Protein AF-A0A954CNX5-F1 (afdb_monomer_lite)

Sequence (129 aa):
MTEGGLAHARRWVRWIAVACFGAGICVGLAIPSVVRAFRAETESLDPDERYARALEARYELTPEQMRALRMVLAARLAESRELILDPGRKNSEDLLAERSRVFNRADERIYALLTDEQRARYSKDKKDR

Structure (mmCIF, N/CA/C/O backbone):
data_AF-A0A954CNX5-F1
#
_entry.id   AF-A0A954CNX5-F1
#
loop_
_atom_site.group_PDB
_atom_site.id
_atom_site.type_symbol
_atom_site.label_atom_id
_atom_site.label_alt_id
_atom_site.label_comp_id
_atom_site.label_asym_id
_atom_site.label_entity_id
_atom_site.label_seq_id
_atom_site.pdbx_PDB_ins_code
_atom_site.Cartn_x
_atom_site.Cartn_y
_atom_site.Cartn_z
_atom_site.occupancy
_atom_site.B_iso_or_equiv
_atom_site.auth_seq_id
_atom_site.auth_comp_id
_atom_site.auth_asym_id
_atom_site.auth_atom_id
_atom_site.pdbx_PDB_model_num
ATOM 1 N N . MET A 1 1 ? 54.025 27.695 -48.469 1.00 44.91 1 MET A N 1
ATOM 2 C CA . MET A 1 1 ? 53.871 26.822 -47.284 1.00 44.91 1 MET A CA 1
ATOM 3 C C . MET A 1 1 ? 53.662 27.721 -46.077 1.00 44.91 1 MET A C 1
ATOM 5 O O . MET A 1 1 ? 54.590 28.398 -45.669 1.00 44.91 1 MET A O 1
ATOM 9 N N . THR A 1 2 ? 52.424 27.857 -45.601 1.00 48.00 2 THR A N 1
ATOM 10 C CA . THR A 1 2 ? 52.067 28.806 -44.536 1.00 48.00 2 THR A CA 1
ATOM 11 C C . THR A 1 2 ? 52.159 28.127 -43.172 1.00 48.00 2 THR A C 1
ATOM 13 O O . THR A 1 2 ? 51.189 27.577 -42.653 1.00 48.00 2 THR A O 1
ATOM 16 N N . GLU A 1 3 ? 53.342 28.195 -42.562 1.00 51.56 3 GLU A N 1
ATOM 17 C CA . GLU A 1 3 ? 53.605 27.708 -41.196 1.00 51.56 3 GLU A CA 1
ATOM 18 C C . GLU A 1 3 ? 52.680 28.349 -40.132 1.00 51.56 3 GLU A C 1
ATOM 20 O O . GLU A 1 3 ? 52.482 27.795 -39.051 1.00 51.56 3 GLU A O 1
ATOM 25 N N . GLY A 1 4 ? 52.016 29.466 -40.458 1.00 54.78 4 GLY A N 1
ATOM 26 C CA . GLY A 1 4 ? 51.047 30.140 -39.586 1.00 54.78 4 GLY A CA 1
ATOM 27 C C . GLY A 1 4 ? 49.710 29.409 -39.380 1.00 54.78 4 GLY A C 1
ATOM 28 O O . GLY A 1 4 ? 49.098 29.556 -38.321 1.00 54.78 4 GLY A O 1
ATOM 29 N N . GLY A 1 5 ? 49.254 28.584 -40.333 1.00 55.81 5 GLY A N 1
ATOM 30 C CA . GLY A 1 5 ? 47.937 27.927 -40.248 1.00 55.81 5 GLY A CA 1
ATOM 31 C C . GLY A 1 5 ? 47.884 26.802 -39.207 1.00 55.81 5 GLY A C 1
ATOM 32 O O . GLY A 1 5 ? 46.936 26.687 -38.428 1.00 55.81 5 GLY A O 1
ATOM 33 N N . LEU A 1 6 ? 48.960 26.015 -39.122 1.00 55.88 6 LEU A N 1
ATOM 34 C CA . LEU A 1 6 ? 49.082 24.901 -38.177 1.00 55.88 6 LEU A CA 1
ATOM 35 C C . LEU A 1 6 ? 49.219 25.384 -36.724 1.00 55.88 6 LEU A C 1
ATOM 37 O O . LEU A 1 6 ? 48.703 24.748 -35.801 1.00 55.88 6 LEU A O 1
ATOM 41 N N . ALA A 1 7 ? 49.862 26.537 -36.513 1.00 60.00 7 ALA A N 1
ATOM 42 C CA . ALA A 1 7 ? 50.000 27.153 -35.194 1.00 60.00 7 ALA A CA 1
ATOM 43 C C . ALA A 1 7 ? 48.674 27.724 -34.659 1.00 60.00 7 ALA A C 1
ATOM 45 O O . ALA A 1 7 ? 48.479 27.793 -33.440 1.00 60.00 7 ALA A O 1
ATOM 46 N N . HIS A 1 8 ? 47.759 28.125 -35.546 1.00 60.03 8 HIS A N 1
ATOM 47 C CA . HIS A 1 8 ? 46.444 28.636 -35.164 1.00 60.03 8 HIS A CA 1
ATOM 48 C C . HIS A 1 8 ? 45.466 27.498 -34.837 1.00 60.03 8 HIS A C 1
ATOM 50 O O . HIS A 1 8 ? 44.827 27.524 -33.784 1.00 60.03 8 HIS A O 1
ATOM 56 N N . ALA A 1 9 ? 45.456 26.436 -35.649 1.00 61.69 9 ALA A N 1
ATOM 57 C CA . ALA A 1 9 ? 44.640 25.244 -35.412 1.00 61.69 9 ALA A CA 1
ATOM 58 C C . ALA A 1 9 ? 45.001 24.530 -34.094 1.00 61.69 9 ALA A C 1
ATOM 60 O O . ALA A 1 9 ? 44.124 24.187 -33.302 1.00 61.69 9 ALA A O 1
ATOM 61 N N . ARG A 1 10 ? 46.301 24.381 -33.789 1.00 62.84 10 ARG A N 1
ATOM 62 C CA . ARG A 1 10 ? 46.757 23.781 -32.518 1.00 62.84 10 ARG A CA 1
ATOM 63 C C . ARG A 1 10 ? 46.360 24.603 -31.289 1.00 62.84 10 ARG A C 1
ATOM 65 O O . ARG A 1 10 ? 46.157 24.032 -30.220 1.00 62.84 10 ARG A O 1
ATOM 72 N N . ARG A 1 11 ? 46.244 25.928 -31.425 1.00 70.06 11 ARG A N 1
ATOM 73 C CA . ARG A 1 11 ? 45.771 26.812 -30.348 1.00 70.06 11 ARG A CA 1
ATOM 74 C C . ARG A 1 11 ? 44.273 26.634 -30.106 1.00 70.06 11 ARG A C 1
ATOM 76 O O . ARG A 1 11 ? 43.869 26.513 -28.956 1.00 70.06 11 ARG A O 1
ATOM 83 N N . TRP A 1 12 ? 43.483 26.537 -31.173 1.00 66.12 12 TRP A N 1
ATOM 84 C CA . TRP A 1 12 ? 42.036 26.318 -31.101 1.00 66.12 12 TRP A CA 1
ATOM 85 C C . TRP A 1 12 ? 41.658 24.985 -30.446 1.00 66.12 12 TRP A C 1
ATOM 87 O O . TRP A 1 12 ? 40.818 24.956 -29.550 1.00 66.12 12 TRP A O 1
ATOM 97 N N . VAL A 1 13 ? 42.336 23.893 -30.808 1.00 72.12 13 VAL A N 1
ATOM 98 C CA . VAL A 1 13 ? 42.071 22.565 -30.220 1.00 72.12 13 VAL A CA 1
ATOM 99 C C . VAL A 1 13 ? 42.387 22.528 -28.720 1.00 72.12 13 VAL A C 1
ATOM 101 O O . VAL A 1 13 ? 41.646 21.923 -27.948 1.00 72.12 13 VAL A O 1
ATOM 104 N N . ARG A 1 14 ? 43.446 23.220 -28.276 1.00 66.25 14 ARG A N 1
ATOM 105 C CA . ARG A 1 14 ? 43.785 23.317 -26.845 1.00 66.25 14 ARG A CA 1
ATOM 106 C C . ARG A 1 14 ? 42.720 24.070 -26.047 1.00 66.25 14 ARG A C 1
ATOM 108 O O . ARG A 1 14 ? 42.403 23.648 -24.941 1.00 66.25 14 ARG A O 1
ATOM 115 N N . TRP A 1 15 ? 42.132 25.126 -26.610 1.00 67.88 15 TRP A N 1
ATOM 116 C CA . TRP A 1 15 ? 41.044 25.861 -25.956 1.00 67.88 15 TRP A CA 1
ATOM 117 C C . TRP A 1 15 ? 39.767 25.031 -25.818 1.00 67.88 15 TRP A C 1
ATOM 119 O O . TRP A 1 15 ? 39.144 25.050 -24.759 1.00 67.88 15 TRP A O 1
ATOM 129 N N . ILE A 1 16 ? 39.424 24.239 -26.837 1.00 66.12 16 ILE A N 1
ATOM 130 C CA . ILE A 1 16 ? 38.275 23.324 -26.782 1.00 66.12 16 ILE A CA 1
ATOM 131 C C . ILE A 1 16 ? 38.494 22.239 -25.715 1.00 66.12 16 ILE A C 1
ATOM 133 O O . ILE A 1 16 ? 37.601 21.978 -24.913 1.00 66.12 16 ILE A O 1
ATOM 137 N N . ALA A 1 17 ? 39.694 21.657 -25.641 1.00 59.72 17 ALA A N 1
ATOM 138 C CA . ALA A 1 17 ? 40.011 20.637 -24.640 1.00 59.72 17 ALA A CA 1
ATOM 139 C C . ALA A 1 17 ? 39.930 21.176 -23.198 1.00 59.72 17 ALA A C 1
ATOM 141 O O . ALA A 1 17 ? 39.374 20.511 -22.325 1.00 59.72 17 ALA A O 1
ATOM 142 N N . VAL A 1 18 ? 40.425 22.396 -22.952 1.00 63.34 18 VAL A N 1
ATOM 143 C CA . VAL A 1 18 ? 40.327 23.054 -21.636 1.00 63.34 18 VAL A CA 1
ATOM 144 C C . VAL A 1 18 ? 38.872 23.383 -21.283 1.00 63.34 18 VAL A C 1
ATOM 146 O O . VAL A 1 18 ? 38.471 23.191 -20.136 1.00 63.34 18 VAL A O 1
ATOM 149 N N . ALA A 1 19 ? 38.053 23.797 -22.256 1.00 58.75 19 ALA A N 1
ATOM 150 C CA . ALA A 1 19 ? 36.628 24.048 -22.043 1.00 58.75 19 ALA A CA 1
ATOM 151 C C . ALA A 1 19 ? 35.850 22.766 -21.677 1.00 58.75 19 ALA A C 1
ATOM 153 O O . ALA A 1 19 ? 35.045 22.784 -20.745 1.00 58.75 19 ALA A O 1
ATOM 154 N N . CYS A 1 20 ? 36.128 21.635 -22.337 1.00 60.12 20 CYS A N 1
ATOM 155 C CA . CYS A 1 20 ? 35.512 20.347 -21.998 1.00 60.12 20 CYS A CA 1
ATOM 156 C C . CYS A 1 20 ? 35.935 19.838 -20.609 1.00 60.12 20 CYS A C 1
ATOM 158 O O . CYS A 1 20 ? 35.106 19.299 -19.876 1.00 60.12 20 CYS A O 1
ATOM 160 N N . PHE A 1 21 ? 37.197 20.038 -20.217 1.00 58.53 21 PHE A N 1
ATOM 161 C CA . PHE A 1 21 ? 37.680 19.624 -18.896 1.00 58.53 21 PHE A CA 1
ATOM 162 C C . PHE A 1 21 ? 37.124 20.513 -17.770 1.00 58.53 21 PHE A C 1
ATOM 164 O O . PHE A 1 21 ? 36.743 20.008 -16.714 1.00 58.53 21 PHE A O 1
ATOM 171 N N . GLY A 1 22 ? 36.990 21.823 -18.010 1.00 53.62 22 GLY A N 1
ATOM 172 C CA . GLY A 1 22 ? 36.349 22.757 -17.077 1.00 53.62 22 GLY A CA 1
ATOM 173 C C . GLY A 1 22 ? 34.869 22.440 -16.841 1.00 53.62 22 GLY A C 1
ATOM 174 O O . GLY A 1 22 ? 34.423 22.415 -15.695 1.00 53.62 22 GLY A O 1
ATOM 175 N N . ALA A 1 23 ? 34.128 22.096 -17.901 1.00 54.66 23 ALA A N 1
ATOM 176 C CA . ALA A 1 23 ? 32.735 21.661 -17.785 1.00 54.66 23 ALA A CA 1
ATOM 177 C C . ALA A 1 23 ? 32.590 20.366 -16.957 1.00 54.66 23 ALA A C 1
ATOM 179 O O . ALA A 1 23 ? 31.668 20.255 -16.150 1.00 54.66 23 ALA A O 1
ATOM 180 N N . GLY A 1 24 ? 33.528 19.419 -17.087 1.00 49.97 24 GLY A N 1
ATOM 181 C CA . GLY A 1 24 ? 33.543 18.184 -16.292 1.00 49.97 24 GLY A CA 1
ATOM 182 C C . GLY A 1 24 ? 33.798 18.405 -14.794 1.00 49.97 24 GLY A C 1
ATOM 183 O O . GLY A 1 24 ? 33.163 17.763 -13.957 1.00 49.97 24 GLY A O 1
ATOM 184 N N . ILE A 1 25 ? 34.671 19.351 -14.431 1.00 54.09 25 ILE A N 1
ATOM 185 C CA . ILE A 1 25 ? 34.987 19.660 -13.022 1.00 54.09 25 ILE A CA 1
ATOM 186 C C . ILE A 1 25 ? 33.828 20.400 -12.329 1.00 54.09 25 ILE A C 1
ATOM 188 O O . ILE A 1 25 ? 33.557 20.149 -11.153 1.00 54.09 25 ILE A O 1
ATOM 192 N N . CYS A 1 26 ? 33.079 21.242 -13.049 1.00 50.06 26 CYS A N 1
ATOM 193 C CA . CYS A 1 26 ? 31.879 21.888 -12.505 1.00 50.06 26 CYS A CA 1
ATOM 194 C C . CYS A 1 26 ? 30.754 20.887 -12.188 1.00 50.06 26 CYS A C 1
ATOM 196 O O . CYS A 1 26 ? 30.049 21.068 -11.197 1.00 50.06 26 CYS A O 1
ATOM 198 N N . VAL A 1 27 ? 30.625 19.799 -12.958 1.00 51.28 27 VAL A N 1
ATOM 199 C CA . VAL A 1 27 ? 29.715 18.693 -12.611 1.00 51.28 27 VAL A CA 1
ATOM 200 C C . VAL A 1 27 ? 30.215 17.980 -11.350 1.00 51.28 27 VAL A C 1
ATOM 202 O O . VAL A 1 27 ? 29.433 17.770 -10.431 1.00 51.28 27 VAL A O 1
ATOM 205 N N . GLY A 1 28 ? 31.522 17.717 -11.233 1.00 46.72 28 GLY A N 1
ATOM 206 C CA . GLY A 1 28 ? 32.138 17.077 -10.060 1.00 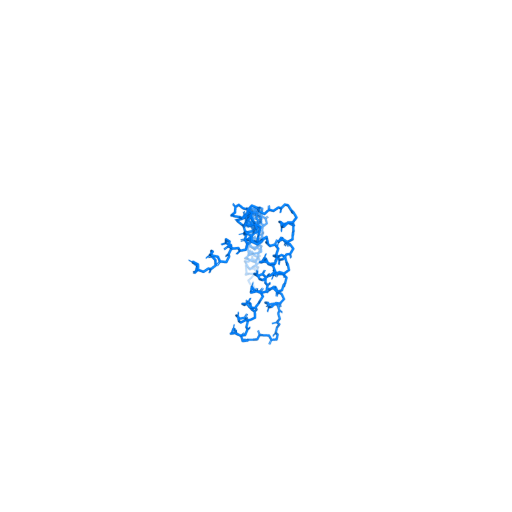46.72 28 GLY A CA 1
ATOM 207 C C . GLY A 1 28 ? 31.875 17.775 -8.716 1.00 46.72 28 GLY A C 1
ATOM 208 O O . GLY A 1 28 ? 31.663 17.108 -7.705 1.00 46.72 28 GLY A O 1
ATOM 209 N N . LEU A 1 29 ? 31.841 19.111 -8.704 1.00 52.50 29 LEU A N 1
ATOM 210 C CA . LEU A 1 29 ? 31.618 19.920 -7.495 1.00 52.50 29 LEU A CA 1
ATOM 211 C C . LEU A 1 29 ? 30.139 20.218 -7.195 1.00 52.50 29 LEU A C 1
ATOM 213 O O . LEU A 1 29 ? 29.817 20.568 -6.061 1.00 52.50 29 LEU A O 1
ATOM 217 N N . ALA A 1 30 ? 29.236 20.055 -8.168 1.00 51.31 30 ALA A N 1
ATOM 218 C CA . ALA A 1 30 ? 27.788 20.203 -7.978 1.00 51.31 30 ALA A CA 1
ATOM 219 C C . ALA A 1 30 ? 27.096 18.894 -7.545 1.00 51.31 30 ALA A C 1
ATOM 221 O O . ALA A 1 30 ? 25.973 18.914 -7.045 1.00 51.31 30 ALA A O 1
ATOM 222 N N . ILE A 1 31 ? 27.767 17.745 -7.672 1.00 52.22 31 ILE A N 1
ATOM 223 C CA . ILE A 1 31 ? 27.239 16.441 -7.245 1.00 52.22 31 ILE A CA 1
ATOM 224 C C . ILE A 1 31 ? 26.836 16.392 -5.759 1.00 52.22 31 ILE A C 1
ATOM 226 O O . ILE A 1 31 ? 25.813 15.771 -5.488 1.00 52.22 31 ILE A O 1
ATOM 230 N N . PRO A 1 32 ? 27.504 17.034 -4.776 1.00 53.00 32 PRO A N 1
ATOM 231 C CA . PRO A 1 32 ? 27.081 16.918 -3.383 1.00 53.00 32 PRO A CA 1
ATOM 232 C C . PRO A 1 32 ? 25.682 17.482 -3.140 1.00 53.00 32 PRO A C 1
ATOM 234 O O . PRO A 1 32 ? 24.936 16.895 -2.369 1.00 53.00 32 PRO A O 1
ATOM 237 N N . SER A 1 33 ? 25.300 18.586 -3.788 1.00 54.84 33 SER A N 1
ATOM 238 C CA . SER A 1 33 ? 23.981 19.201 -3.596 1.00 54.84 33 SER A CA 1
ATOM 239 C C . SER A 1 33 ? 22.891 18.468 -4.365 1.00 54.84 33 SER A C 1
ATOM 241 O O . SER A 1 33 ? 21.801 18.310 -3.830 1.00 54.84 33 SER A O 1
ATOM 243 N N . VAL A 1 34 ? 23.182 17.951 -5.562 1.00 52.97 34 VAL A N 1
ATOM 244 C CA . VAL A 1 34 ? 22.217 17.171 -6.353 1.00 52.97 34 VAL A CA 1
ATOM 245 C C . VAL A 1 34 ? 22.046 15.765 -5.779 1.00 52.97 34 VAL A C 1
ATOM 247 O O . VAL A 1 34 ? 20.923 15.304 -5.652 1.00 52.97 34 VAL A O 1
ATOM 250 N N . VAL A 1 35 ? 23.118 15.105 -5.326 1.00 54.16 35 VAL A N 1
ATOM 251 C CA . VAL A 1 35 ? 23.039 13.827 -4.593 1.00 54.16 35 VAL A CA 1
ATOM 252 C C . VAL A 1 35 ? 22.385 14.022 -3.236 1.00 54.16 35 VAL A C 1
ATOM 254 O O . VAL A 1 35 ? 21.637 13.155 -2.813 1.00 54.16 35 VAL A O 1
ATOM 257 N N . ARG A 1 36 ? 22.607 15.148 -2.551 1.00 50.19 36 ARG A N 1
ATOM 258 C CA . ARG A 1 36 ? 21.906 15.463 -1.301 1.00 50.19 36 ARG A CA 1
ATOM 259 C C . ARG A 1 36 ? 20.449 15.859 -1.533 1.00 50.19 36 ARG A C 1
ATOM 261 O O . ARG A 1 36 ? 19.644 15.546 -0.674 1.00 50.19 36 ARG A O 1
ATOM 268 N N . ALA A 1 37 ? 20.097 16.459 -2.668 1.00 50.66 37 ALA A N 1
ATOM 269 C CA . ALA A 1 37 ? 18.711 16.700 -3.071 1.00 50.66 37 ALA A CA 1
ATOM 270 C C . ALA A 1 37 ? 18.011 15.393 -3.464 1.00 50.66 37 ALA A C 1
ATOM 272 O O . ALA A 1 37 ? 16.942 15.124 -2.942 1.00 50.66 37 ALA A O 1
ATOM 273 N N . PHE A 1 38 ? 18.658 14.520 -4.244 1.00 46.81 38 PHE A N 1
ATOM 274 C CA . PHE A 1 38 ? 18.177 13.160 -4.505 1.00 46.81 38 PHE A CA 1
ATOM 275 C C . PHE A 1 38 ? 18.063 12.350 -3.211 1.00 46.81 38 PHE A C 1
ATOM 277 O O .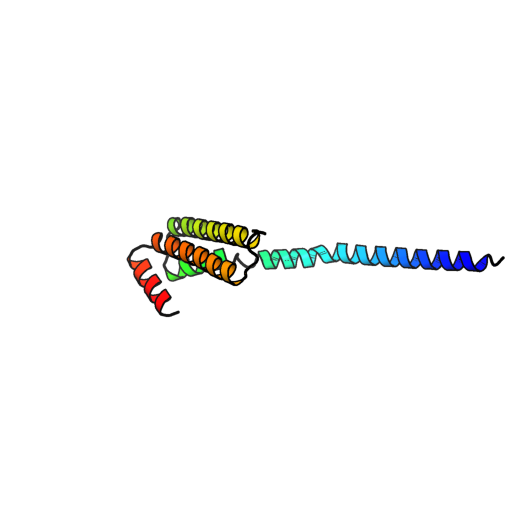 PHE A 1 38 ? 17.092 11.638 -3.020 1.00 46.81 38 PHE A O 1
ATOM 284 N N . ARG A 1 39 ? 19.022 12.473 -2.286 1.00 45.28 39 ARG A N 1
ATOM 285 C CA . ARG A 1 39 ? 18.993 11.794 -0.984 1.00 45.28 39 ARG A CA 1
ATOM 286 C C . ARG A 1 39 ? 17.933 12.372 -0.052 1.00 45.28 39 ARG A C 1
ATOM 288 O O . ARG A 1 39 ? 17.335 11.594 0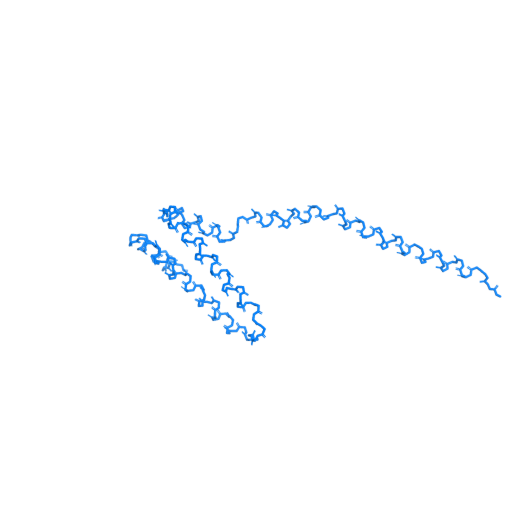.668 1.00 45.28 39 ARG A O 1
ATOM 295 N N . ALA A 1 40 ? 17.689 13.682 -0.085 1.00 45.19 40 ALA A N 1
ATOM 296 C CA . ALA A 1 40 ? 16.622 14.347 0.662 1.00 45.19 40 ALA A CA 1
ATOM 297 C C . ALA A 1 40 ? 15.236 14.061 0.064 1.00 45.19 40 ALA A C 1
ATOM 299 O O . ALA A 1 40 ? 14.254 14.001 0.793 1.00 45.19 40 ALA A O 1
ATOM 300 N N . GLU A 1 41 ? 15.150 13.815 -1.243 1.00 44.12 41 GLU A N 1
ATOM 301 C CA . GLU A 1 41 ? 13.942 13.320 -1.905 1.00 44.12 41 GLU A CA 1
ATOM 302 C C . GLU A 1 41 ? 13.689 11.844 -1.545 1.00 44.12 41 GLU A C 1
ATOM 304 O O . GLU A 1 41 ? 12.553 11.474 -1.253 1.00 44.12 41 GLU A O 1
ATOM 309 N N . THR A 1 42 ? 14.748 11.040 -1.387 1.00 44.34 42 THR A N 1
ATOM 310 C CA . THR A 1 42 ? 14.697 9.699 -0.765 1.00 44.34 42 THR A CA 1
ATOM 311 C C . THR A 1 42 ? 14.443 9.741 0.755 1.00 44.34 42 THR A C 1
ATOM 313 O O . THR A 1 42 ? 14.051 8.736 1.340 1.00 44.34 42 THR A O 1
ATOM 316 N N . GLU A 1 43 ? 14.661 10.885 1.411 1.00 42.09 43 GLU A N 1
ATOM 317 C CA . GLU A 1 43 ? 14.388 11.128 2.840 1.00 42.09 43 GLU A CA 1
ATOM 318 C C . GLU A 1 43 ? 13.013 11.783 3.064 1.00 42.09 43 GLU A C 1
ATOM 320 O O . GLU A 1 43 ? 12.578 11.974 4.203 1.00 42.09 43 GLU A O 1
ATOM 325 N N . SER A 1 44 ? 12.266 12.067 1.990 1.00 47.16 44 SER A N 1
ATOM 326 C CA . SER A 1 44 ? 10.815 12.110 2.104 1.00 47.16 44 SER A CA 1
ATOM 327 C C . SER A 1 44 ? 10.393 10.685 2.445 1.00 47.16 44 SER A C 1
ATOM 329 O O . SER A 1 44 ? 10.684 9.766 1.686 1.00 47.16 44 SER A O 1
ATOM 331 N N . LEU A 1 45 ? 9.838 10.481 3.647 1.00 54.25 45 LEU A N 1
ATOM 332 C CA . LEU A 1 45 ? 9.353 9.179 4.120 1.00 54.25 45 LEU A CA 1
ATOM 333 C C . LEU A 1 45 ? 8.805 8.364 2.943 1.00 54.25 45 LEU A C 1
ATOM 335 O O . LEU A 1 45 ? 7.891 8.853 2.267 1.00 54.25 45 LEU A O 1
ATOM 339 N N . ASP A 1 46 ? 9.381 7.175 2.716 1.00 74.25 46 ASP A N 1
ATOM 340 C CA . ASP A 1 46 ? 8.939 6.206 1.708 1.00 74.25 46 ASP A CA 1
ATOM 341 C C . ASP A 1 46 ? 7.401 6.254 1.639 1.00 74.25 46 ASP A C 1
ATOM 343 O O . ASP A 1 46 ? 6.762 6.191 2.701 1.00 74.25 46 ASP A O 1
ATOM 347 N N . PRO A 1 47 ? 6.774 6.467 0.464 1.00 78.19 47 PRO A N 1
ATOM 348 C CA . PRO A 1 47 ? 5.319 6.527 0.335 1.00 78.19 47 PRO A CA 1
ATOM 349 C C . PRO A 1 47 ? 4.596 5.414 1.104 1.00 78.19 47 PRO A C 1
ATOM 351 O O . PRO A 1 47 ? 3.514 5.640 1.655 1.00 78.19 47 PRO A O 1
ATOM 354 N N . ASP A 1 48 ? 5.231 4.247 1.206 1.00 84.12 48 ASP A N 1
ATOM 355 C CA . ASP A 1 48 ? 4.756 3.101 1.968 1.00 84.12 48 ASP A CA 1
ATOM 356 C C . ASP A 1 48 ? 4.836 3.319 3.488 1.00 84.12 48 ASP A C 1
ATOM 358 O O . ASP A 1 48 ? 3.873 3.031 4.196 1.00 84.12 48 ASP A O 1
ATOM 362 N N . GLU A 1 49 ? 5.910 3.912 4.010 1.00 84.56 49 GLU A N 1
ATOM 363 C CA . GLU A 1 49 ? 6.022 4.268 5.430 1.00 84.56 49 GLU A CA 1
ATOM 364 C C . GLU A 1 49 ? 5.044 5.392 5.804 1.00 84.56 49 GLU A C 1
ATOM 366 O O . GLU A 1 49 ? 4.410 5.336 6.859 1.00 84.56 49 GLU A O 1
ATOM 371 N N . ARG A 1 50 ? 4.830 6.385 4.927 1.00 86.56 50 ARG A N 1
ATOM 372 C CA . ARG A 1 50 ? 3.783 7.407 5.137 1.00 86.56 50 ARG A CA 1
ATOM 373 C C . ARG A 1 50 ? 2.399 6.783 5.218 1.00 86.56 50 ARG A C 1
ATOM 375 O O . ARG A 1 50 ? 1.598 7.165 6.070 1.00 86.56 50 ARG A O 1
ATOM 382 N N . TYR A 1 51 ? 2.119 5.839 4.327 1.00 86.06 51 TYR A N 1
ATOM 383 C CA . TYR A 1 51 ? 0.862 5.110 4.322 1.00 86.06 51 TYR A CA 1
ATOM 384 C C . TYR A 1 51 ? 0.711 4.243 5.581 1.00 86.06 51 TYR A C 1
ATOM 386 O O . TYR A 1 51 ? -0.344 4.268 6.214 1.00 86.06 51 TYR A O 1
ATOM 394 N N . ALA A 1 52 ? 1.775 3.558 6.005 1.00 89.06 52 ALA A N 1
ATOM 395 C CA . ALA A 1 52 ? 1.784 2.756 7.224 1.00 89.06 52 ALA A CA 1
ATOM 396 C C . ALA A 1 52 ? 1.528 3.603 8.478 1.00 89.06 52 ALA A C 1
ATOM 398 O O . ALA A 1 52 ? 0.677 3.249 9.291 1.00 89.06 52 ALA A O 1
ATOM 399 N N . ARG A 1 53 ? 2.180 4.766 8.593 1.00 88.69 53 ARG A N 1
ATOM 400 C CA . ARG A 1 53 ? 1.943 5.741 9.672 1.00 88.69 53 ARG A CA 1
ATOM 401 C C . ARG A 1 53 ? 0.523 6.298 9.666 1.00 88.69 53 ARG A C 1
ATOM 403 O O . ARG A 1 53 ? -0.068 6.480 10.726 1.00 88.69 53 ARG A O 1
ATOM 410 N N . ALA A 1 54 ? -0.045 6.556 8.490 1.00 89.25 54 ALA A N 1
ATOM 411 C CA . ALA A 1 54 ? -1.429 7.011 8.384 1.00 89.25 54 ALA A CA 1
ATOM 412 C C . ALA A 1 54 ? -2.419 5.933 8.857 1.00 89.25 54 ALA A C 1
ATOM 414 O O . ALA A 1 54 ? -3.384 6.253 9.550 1.00 89.25 54 ALA A O 1
ATOM 415 N N . LEU A 1 55 ? -2.172 4.662 8.522 1.00 88.69 55 LEU A N 1
ATOM 416 C CA . LEU A 1 55 ? -2.967 3.540 9.025 1.00 88.69 55 LEU A CA 1
ATOM 417 C C . LEU A 1 55 ? -2.788 3.346 10.538 1.00 88.69 55 LEU A C 1
ATOM 419 O O . LEU A 1 55 ? -3.777 3.117 11.229 1.00 88.69 55 LEU A O 1
ATOM 423 N N . GLU A 1 56 ? -1.567 3.499 11.059 1.00 91.69 56 GLU A N 1
ATOM 424 C CA . GLU A 1 56 ? -1.272 3.487 12.501 1.00 91.69 56 GLU A CA 1
ATOM 425 C C . GLU A 1 56 ? -2.134 4.491 13.254 1.00 91.69 56 GLU A C 1
ATOM 427 O O . GLU A 1 56 ? -2.860 4.122 14.170 1.00 91.69 56 GLU A O 1
ATOM 432 N N . ALA A 1 57 ? -2.084 5.753 12.823 1.00 90.12 57 ALA A N 1
ATOM 433 C CA . ALA A 1 57 ? -2.769 6.851 13.484 1.00 90.12 57 ALA A CA 1
ATOM 434 C C . ALA A 1 57 ? -4.295 6.721 13.402 1.00 90.12 57 ALA A C 1
ATOM 436 O O . ALA A 1 57 ? -5.002 7.187 14.288 1.00 90.12 57 ALA A O 1
ATOM 437 N N . ARG A 1 58 ? -4.811 6.105 12.332 1.00 89.06 58 ARG A N 1
ATOM 438 C CA . ARG A 1 58 ? -6.253 6.012 12.072 1.00 89.06 58 ARG A CA 1
ATOM 439 C C . ARG A 1 58 ? -6.907 4.786 12.704 1.00 89.06 58 ARG A C 1
ATOM 441 O O . ARG A 1 58 ? -8.083 4.845 13.052 1.00 89.06 58 ARG A O 1
ATOM 448 N N . TYR A 1 59 ? -6.172 3.683 12.833 1.00 90.62 59 TYR A N 1
ATOM 449 C CA . TYR A 1 59 ? -6.716 2.411 13.318 1.00 90.62 59 TYR A CA 1
ATOM 450 C C . TYR A 1 59 ? -6.065 1.904 14.600 1.00 90.62 59 TYR A C 1
ATOM 452 O O . TYR A 1 59 ? -6.496 0.859 15.087 1.00 90.62 59 TYR A O 1
ATOM 460 N N . GLU A 1 60 ? -5.085 2.633 15.140 1.00 91.94 60 GLU A N 1
ATOM 461 C CA . GLU A 1 60 ? -4.349 2.284 16.360 1.00 91.94 60 GLU A CA 1
ATOM 462 C C . GLU A 1 60 ? -3.722 0.890 16.237 1.00 91.94 60 GLU A C 1
ATOM 464 O O . GLU A 1 60 ? -3.975 -0.018 17.027 1.00 91.94 60 GLU A O 1
ATOM 469 N N . LEU A 1 61 ? -2.952 0.696 15.162 1.00 91.88 61 LEU A N 1
ATOM 470 C CA . LEU A 1 61 ? -2.325 -0.592 14.871 1.00 91.88 61 LEU A CA 1
ATOM 471 C C . LEU A 1 61 ? -1.327 -0.977 15.967 1.00 91.88 61 LEU A C 1
ATOM 473 O O . LEU A 1 61 ? -0.516 -0.156 16.394 1.00 91.88 61 LEU A O 1
ATOM 477 N N . THR A 1 62 ? -1.328 -2.249 16.370 1.00 92.75 62 THR A N 1
ATOM 478 C CA . THR A 1 62 ? -0.313 -2.757 17.301 1.00 92.75 62 THR A CA 1
ATOM 479 C C . THR A 1 62 ? 1.066 -2.823 16.630 1.00 92.75 62 THR A C 1
ATOM 481 O O . THR A 1 62 ? 1.160 -2.876 15.397 1.00 92.75 62 THR A O 1
ATOM 484 N N . PRO A 1 63 ? 2.168 -2.886 17.400 1.00 91.62 63 PRO A N 1
ATOM 485 C CA . PRO A 1 63 ? 3.511 -3.053 16.839 1.00 91.62 63 PRO A CA 1
ATOM 486 C C . PRO A 1 63 ? 3.656 -4.290 15.935 1.00 91.62 63 PRO A C 1
ATOM 488 O O . PRO A 1 63 ? 4.376 -4.255 14.932 1.00 91.62 63 PRO A O 1
ATOM 491 N N . GLU A 1 64 ? 2.956 -5.380 16.251 1.00 91.50 64 GLU A N 1
ATOM 492 C CA . GLU A 1 64 ? 2.926 -6.613 15.461 1.00 91.50 64 GLU A CA 1
ATOM 493 C C . GLU A 1 64 ? 2.175 -6.409 14.143 1.00 91.50 64 GLU A C 1
ATOM 495 O O . GLU A 1 64 ? 2.695 -6.767 13.083 1.00 91.50 64 GLU A O 1
ATOM 500 N N . GLN A 1 65 ? 0.995 -5.780 14.190 1.00 92.00 65 GLN A N 1
ATOM 501 C CA . GLN A 1 65 ? 0.225 -5.423 12.994 1.00 92.00 65 GLN A CA 1
ATOM 502 C C . GLN A 1 65 ? 1.016 -4.472 12.096 1.00 92.00 65 GLN A C 1
ATOM 504 O O . GLN A 1 65 ? 1.046 -4.646 10.881 1.00 92.00 65 GLN A O 1
ATOM 509 N N . MET A 1 66 ? 1.720 -3.510 12.690 1.00 93.56 66 MET A N 1
ATOM 510 C CA . MET A 1 66 ? 2.584 -2.574 11.983 1.00 93.56 66 MET A CA 1
ATOM 511 C C . MET A 1 66 ? 3.747 -3.286 11.279 1.00 93.56 66 MET A C 1
ATOM 513 O O . MET A 1 66 ? 4.050 -3.007 10.118 1.00 93.56 66 MET A O 1
ATOM 517 N N . ARG A 1 67 ? 4.407 -4.235 11.954 1.00 92.06 67 ARG A N 1
ATOM 518 C CA . ARG A 1 67 ? 5.469 -5.041 11.334 1.00 92.06 67 ARG A CA 1
ATOM 519 C C . ARG A 1 67 ? 4.922 -5.854 10.161 1.00 92.06 67 ARG A C 1
ATOM 521 O O . ARG A 1 67 ? 5.548 -5.885 9.104 1.00 92.06 67 ARG A O 1
ATOM 528 N N . ALA A 1 68 ? 3.757 -6.473 10.334 1.00 91.75 68 ALA A N 1
ATOM 529 C CA . ALA A 1 68 ? 3.095 -7.225 9.276 1.00 91.75 68 ALA A CA 1
ATOM 530 C C . ALA A 1 68 ? 2.684 -6.335 8.093 1.00 91.75 68 ALA A C 1
ATOM 532 O O . ALA A 1 68 ? 2.925 -6.696 6.943 1.00 91.75 68 ALA A O 1
ATOM 533 N N . LEU A 1 69 ? 2.162 -5.139 8.363 1.00 93.56 69 LEU A N 1
ATOM 534 C CA . LEU A 1 69 ? 1.798 -4.152 7.352 1.00 93.56 69 LEU A CA 1
ATOM 535 C C . LEU A 1 69 ? 3.004 -3.750 6.497 1.00 93.56 69 LEU A C 1
ATOM 537 O O . LEU A 1 69 ? 2.917 -3.777 5.272 1.00 93.56 69 LEU A O 1
ATOM 541 N N . ARG A 1 70 ? 4.152 -3.455 7.119 1.00 92.25 70 ARG A N 1
ATOM 542 C CA . ARG A 1 70 ? 5.389 -3.136 6.384 1.00 92.25 70 ARG A CA 1
ATOM 543 C C . ARG A 1 70 ? 5.828 -4.273 5.460 1.00 92.25 70 ARG A C 1
ATOM 545 O O . ARG A 1 70 ? 6.242 -4.008 4.337 1.00 92.25 70 ARG A O 1
ATOM 552 N N . MET A 1 71 ? 5.689 -5.530 5.889 1.00 92.31 71 MET A N 1
ATOM 553 C CA . MET A 1 71 ? 5.984 -6.685 5.030 1.00 92.31 71 MET A CA 1
ATOM 554 C C . MET A 1 71 ? 5.027 -6.774 3.835 1.00 92.31 71 MET A C 1
ATOM 556 O O . MET A 1 71 ? 5.467 -7.044 2.719 1.00 92.31 71 MET A O 1
ATOM 560 N N . VAL A 1 72 ? 3.732 -6.507 4.040 1.00 93.19 72 VAL A N 1
ATOM 561 C CA . VAL A 1 72 ? 2.741 -6.481 2.951 1.00 93.19 72 VAL A CA 1
ATOM 562 C C . VAL A 1 72 ? 3.057 -5.379 1.937 1.00 93.19 72 VAL A C 1
ATOM 564 O O . VAL A 1 72 ? 2.981 -5.622 0.733 1.00 93.19 72 VAL A O 1
ATOM 567 N N . LEU A 1 73 ? 3.444 -4.189 2.402 1.00 91.00 73 LEU A N 1
ATOM 568 C CA . LEU A 1 73 ? 3.815 -3.068 1.534 1.00 91.00 73 LEU A CA 1
ATOM 569 C C . LEU A 1 73 ? 5.102 -3.356 0.749 1.00 91.00 73 LEU A C 1
ATOM 571 O O . LEU A 1 73 ? 5.114 -3.206 -0.471 1.00 91.00 73 LEU A O 1
ATOM 575 N N . ALA A 1 74 ? 6.128 -3.901 1.407 1.00 89.44 74 ALA A N 1
ATOM 576 C CA . ALA A 1 74 ? 7.357 -4.328 0.740 1.00 89.44 74 ALA A CA 1
ATOM 577 C C . ALA A 1 74 ? 7.092 -5.392 -0.343 1.00 89.44 74 ALA A C 1
ATOM 579 O O . ALA A 1 74 ? 7.634 -5.303 -1.445 1.00 89.44 74 ALA A O 1
ATOM 580 N N . ALA A 1 75 ? 6.213 -6.364 -0.068 1.00 89.19 75 ALA A N 1
ATOM 581 C CA . ALA A 1 75 ? 5.803 -7.365 -1.053 1.00 89.19 75 ALA A CA 1
ATOM 582 C C . ALA A 1 75 ? 5.056 -6.731 -2.238 1.00 89.19 75 ALA A C 1
ATOM 584 O O . ALA A 1 75 ? 5.367 -7.025 -3.389 1.00 89.19 75 ALA A O 1
ATOM 585 N N . ARG A 1 76 ? 4.124 -5.802 -1.980 1.00 91.81 76 ARG A N 1
ATOM 586 C CA . ARG A 1 76 ? 3.418 -5.048 -3.030 1.00 91.81 76 ARG A CA 1
ATOM 587 C C . ARG A 1 76 ? 4.389 -4.286 -3.931 1.00 91.81 76 ARG A C 1
ATOM 589 O O . ARG A 1 76 ? 4.204 -4.267 -5.149 1.00 91.81 76 ARG A O 1
ATOM 596 N N . LEU A 1 77 ? 5.397 -3.642 -3.344 1.00 87.62 77 LEU A N 1
ATOM 597 C CA . LEU A 1 77 ? 6.415 -2.899 -4.082 1.00 87.62 77 LEU A CA 1
ATOM 598 C C . LEU A 1 77 ? 7.249 -3.830 -4.970 1.00 87.62 77 LEU A C 1
ATOM 600 O O . LEU A 1 77 ? 7.482 -3.505 -6.134 1.00 87.62 77 LEU A O 1
ATOM 604 N N . ALA A 1 78 ? 7.646 -4.996 -4.453 1.00 88.25 78 ALA A N 1
ATOM 605 C CA . ALA A 1 78 ? 8.358 -6.011 -5.227 1.00 88.25 78 ALA A CA 1
ATOM 606 C C . ALA A 1 78 ? 7.516 -6.519 -6.411 1.00 88.25 78 ALA A C 1
ATOM 608 O O . ALA A 1 78 ? 7.972 -6.441 -7.550 1.00 88.25 78 ALA A O 1
ATOM 609 N N . GLU A 1 79 ? 6.263 -6.918 -6.167 1.00 87.31 79 GLU A N 1
ATOM 610 C CA . GLU A 1 79 ? 5.328 -7.371 -7.211 1.00 87.31 79 GLU A CA 1
ATOM 611 C C . GLU A 1 79 ? 5.084 -6.274 -8.270 1.00 87.31 79 GLU A C 1
ATOM 613 O O . GLU A 1 79 ? 5.063 -6.535 -9.473 1.00 87.31 79 GLU A O 1
ATOM 618 N N . SER A 1 80 ? 4.955 -5.013 -7.844 1.00 85.62 80 SER A N 1
ATOM 619 C CA . SER A 1 80 ? 4.785 -3.875 -8.760 1.00 85.62 80 SER A CA 1
ATOM 620 C C . SER A 1 80 ? 6.034 -3.617 -9.605 1.00 85.62 80 SER A C 1
ATOM 622 O O . SER A 1 80 ? 5.928 -3.228 -10.768 1.00 85.62 80 SER A O 1
ATOM 624 N N . ARG A 1 81 ? 7.225 -3.821 -9.035 1.00 85.44 81 ARG A N 1
ATOM 625 C CA . ARG A 1 81 ? 8.497 -3.661 -9.742 1.00 85.44 81 ARG A CA 1
ATOM 626 C C . ARG A 1 81 ? 8.693 -4.753 -10.786 1.00 85.44 81 ARG A C 1
ATOM 628 O O . ARG A 1 81 ? 9.107 -4.436 -11.896 1.00 85.44 81 ARG A O 1
ATOM 635 N N . GLU A 1 82 ? 8.376 -6.001 -10.455 1.00 86.25 82 GLU A N 1
ATOM 636 C CA . GLU A 1 82 ? 8.396 -7.114 -11.413 1.00 86.25 82 GLU A CA 1
ATOM 637 C C . GLU A 1 82 ? 7.478 -6.836 -12.604 1.00 86.25 82 GLU A C 1
ATOM 639 O O . GLU A 1 82 ? 7.884 -7.024 -13.748 1.00 86.25 82 GLU A O 1
ATOM 644 N N . LEU A 1 83 ? 6.290 -6.278 -12.346 1.00 83.62 83 LEU A N 1
ATOM 645 C CA . LEU A 1 83 ? 5.343 -5.913 -13.394 1.00 83.62 83 LEU A CA 1
ATOM 646 C C . LEU A 1 83 ? 5.903 -4.888 -14.393 1.00 83.62 83 LEU A C 1
ATOM 648 O O . LEU A 1 83 ? 5.651 -4.987 -15.590 1.00 83.62 83 LEU A O 1
ATOM 652 N N . ILE A 1 84 ? 6.635 -3.885 -13.902 1.00 81.25 84 ILE A N 1
ATOM 653 C CA . ILE A 1 84 ? 7.205 -2.813 -14.734 1.00 81.25 84 ILE A CA 1
ATOM 654 C C . ILE A 1 84 ? 8.403 -3.318 -15.544 1.00 81.25 84 ILE A C 1
ATOM 656 O O . ILE A 1 84 ? 8.657 -2.829 -16.643 1.00 81.25 84 ILE A O 1
ATOM 660 N N . LEU A 1 85 ? 9.161 -4.263 -14.988 1.00 81.25 85 LEU A N 1
ATOM 661 C CA . LEU A 1 85 ? 10.386 -4.771 -15.598 1.00 81.25 85 LEU A CA 1
ATOM 662 C C . LEU A 1 85 ? 10.144 -5.912 -16.594 1.00 81.25 85 LEU A C 1
ATOM 664 O O . LEU A 1 85 ? 11.096 -6.293 -17.270 1.00 81.25 85 LEU A O 1
ATOM 668 N N . ASP A 1 86 ? 8.922 -6.442 -16.700 1.00 81.50 86 ASP A N 1
ATOM 669 C CA . ASP A 1 86 ? 8.575 -7.519 -17.631 1.00 81.50 86 ASP A CA 1
ATOM 670 C C . ASP A 1 86 ? 8.552 -7.019 -19.095 1.00 81.50 86 ASP A C 1
ATOM 672 O O . ASP A 1 86 ? 7.615 -6.325 -19.506 1.00 81.50 86 ASP A O 1
ATOM 676 N N . PRO A 1 87 ? 9.544 -7.394 -19.929 1.00 69.50 87 PRO A N 1
ATOM 677 C CA . PRO A 1 87 ? 9.629 -6.938 -21.315 1.00 69.50 87 PRO A CA 1
ATOM 678 C C . PRO A 1 87 ? 8.576 -7.588 -22.233 1.00 69.50 87 PRO A C 1
ATOM 680 O O . PRO A 1 87 ? 8.416 -7.165 -23.383 1.00 69.50 87 PRO A O 1
ATOM 683 N N . GLY A 1 88 ? 7.870 -8.625 -21.763 1.00 74.62 88 GLY A N 1
ATOM 684 C CA . GLY A 1 88 ? 6.816 -9.319 -22.502 1.00 74.62 88 GLY A CA 1
ATOM 685 C C . GLY A 1 88 ? 5.484 -8.567 -22.523 1.00 74.62 88 GLY A C 1
ATOM 686 O O . GLY A 1 88 ? 4.671 -8.784 -23.425 1.00 74.62 88 GLY A O 1
ATOM 687 N N . ARG A 1 89 ? 5.258 -7.641 -21.582 1.00 69.31 89 ARG A N 1
ATOM 688 C CA . ARG A 1 89 ? 4.011 -6.873 -21.483 1.00 69.31 89 ARG A CA 1
ATOM 689 C C . ARG A 1 89 ? 4.111 -5.554 -22.243 1.00 69.31 89 ARG A C 1
ATOM 691 O O . ARG A 1 89 ? 4.600 -4.551 -21.739 1.00 69.31 89 ARG A O 1
ATOM 698 N N . LYS A 1 90 ? 3.610 -5.557 -23.480 1.00 66.75 90 LYS A N 1
ATOM 699 C CA . LYS A 1 90 ? 3.590 -4.374 -24.362 1.00 66.75 90 LYS A CA 1
ATOM 700 C C . LYS A 1 90 ? 2.281 -3.582 -24.313 1.00 66.75 90 LYS A C 1
ATOM 702 O O . LYS A 1 90 ? 2.247 -2.456 -24.798 1.00 66.75 90 LYS A O 1
ATOM 707 N N . ASN A 1 91 ? 1.216 -4.162 -23.758 1.00 79.38 91 ASN A N 1
ATOM 708 C CA . ASN A 1 91 ? -0.100 -3.534 -23.712 1.00 79.38 91 ASN A CA 1
ATOM 709 C C . ASN A 1 91 ? -0.309 -2.785 -22.386 1.00 79.38 91 ASN A C 1
ATOM 711 O O . ASN A 1 91 ? -0.186 -3.361 -21.303 1.00 79.38 91 ASN A O 1
ATOM 715 N N . SER A 1 92 ? -0.628 -1.494 -22.476 1.00 77.81 92 SER A N 1
ATOM 716 C CA . SER A 1 92 ? -0.839 -0.616 -21.323 1.00 77.81 92 SER A CA 1
ATOM 717 C C . SER A 1 92 ? -2.081 -0.992 -20.512 1.00 77.81 92 SER A C 1
ATOM 719 O O . SER A 1 92 ? -2.062 -0.859 -19.289 1.00 77.81 92 SER A O 1
ATOM 721 N N . GLU A 1 93 ? -3.136 -1.500 -21.153 1.00 82.88 93 GLU A N 1
ATOM 722 C CA . GLU A 1 93 ? -4.365 -1.921 -20.466 1.00 82.88 93 GLU A CA 1
ATOM 723 C C . GLU A 1 93 ? -4.129 -3.141 -19.569 1.00 82.88 93 GLU A C 1
ATOM 725 O O . GLU A 1 93 ? -4.524 -3.143 -18.402 1.00 82.88 93 GLU A O 1
ATOM 730 N N . ASP A 1 94 ? -3.394 -4.137 -20.067 1.00 84.19 94 ASP A N 1
ATOM 731 C CA . ASP A 1 94 ? -3.059 -5.345 -19.307 1.00 84.19 94 ASP A CA 1
ATOM 732 C C . ASP A 1 94 ? -2.143 -5.036 -18.113 1.00 84.19 94 ASP A C 1
ATOM 734 O O . ASP A 1 94 ? -2.250 -5.656 -17.051 1.00 84.19 94 ASP A O 1
ATOM 738 N N . LEU A 1 95 ? -1.252 -4.050 -18.259 1.00 84.06 95 LEU A N 1
ATOM 739 C CA . LEU A 1 95 ? -0.416 -3.552 -17.165 1.00 84.06 95 LEU A CA 1
ATOM 740 C C . LEU A 1 95 ? -1.244 -2.830 -16.098 1.00 84.06 95 LEU A C 1
ATOM 742 O O . LEU A 1 95 ? -1.021 -3.043 -14.907 1.00 84.06 95 LEU A O 1
ATOM 746 N N . LEU A 1 96 ? -2.214 -2.003 -16.493 1.00 85.25 96 LEU A N 1
ATOM 747 C CA . LEU A 1 96 ? -3.108 -1.329 -15.548 1.00 85.25 96 LEU A CA 1
ATOM 748 C C . LEU A 1 96 ? -3.986 -2.329 -14.790 1.00 85.25 96 LEU A C 1
ATOM 750 O O . LEU A 1 96 ? -4.113 -2.224 -13.566 1.00 85.25 96 LEU A O 1
ATOM 754 N N . ALA A 1 97 ? -4.544 -3.318 -15.490 1.00 87.75 97 ALA A N 1
ATOM 755 C CA . ALA A 1 97 ? -5.350 -4.371 -14.885 1.00 87.75 97 ALA A CA 1
ATOM 756 C C . ALA A 1 97 ? -4.539 -5.186 -13.868 1.00 87.75 97 ALA A C 1
ATOM 758 O O . ALA A 1 97 ? -4.992 -5.415 -12.745 1.00 87.75 97 ALA A O 1
ATOM 759 N N . GLU A 1 98 ? -3.315 -5.579 -14.215 1.00 88.38 98 GLU A N 1
ATOM 760 C CA . GLU A 1 98 ? -2.471 -6.354 -13.307 1.00 88.38 98 GLU A CA 1
ATOM 761 C C . GLU A 1 98 ? -1.971 -5.525 -12.127 1.00 88.38 98 GLU A C 1
ATOM 763 O O . GLU A 1 98 ? -1.987 -5.990 -10.987 1.00 88.38 98 GLU A O 1
ATOM 768 N N . ARG A 1 99 ? -1.624 -4.257 -12.364 1.00 87.50 99 ARG A N 1
ATOM 769 C CA . ARG A 1 99 ? -1.325 -3.317 -11.287 1.00 87.50 99 ARG A CA 1
ATOM 770 C C . ARG A 1 99 ? -2.502 -3.245 -10.317 1.00 87.50 99 ARG A C 1
ATOM 772 O O . ARG A 1 99 ? -2.301 -3.406 -9.118 1.00 87.50 99 ARG A O 1
ATOM 779 N N . SER A 1 100 ? -3.728 -3.084 -10.814 1.00 88.31 100 SER A N 1
ATOM 780 C CA . SER A 1 100 ? -4.931 -3.079 -9.973 1.00 88.31 100 SER A CA 1
ATOM 781 C C . SER A 1 100 ? -5.077 -4.370 -9.156 1.00 88.31 100 SER A C 1
ATOM 783 O O . SER A 1 100 ? -5.352 -4.299 -7.960 1.00 88.31 100 SER A O 1
ATOM 785 N N . ARG A 1 101 ? -4.792 -5.544 -9.736 1.00 90.81 101 ARG A N 1
ATOM 786 C CA . ARG A 1 101 ? -4.788 -6.826 -9.003 1.00 90.81 101 ARG A CA 1
ATOM 787 C C . ARG A 1 101 ? -3.744 -6.874 -7.890 1.00 90.81 101 ARG A C 1
ATOM 789 O O . ARG A 1 101 ? -4.042 -7.382 -6.812 1.00 90.81 101 ARG A O 1
ATOM 796 N N . VAL A 1 102 ? -2.535 -6.360 -8.120 1.00 89.38 102 VAL A N 1
ATOM 797 C CA . VAL A 1 102 ? -1.490 -6.256 -7.083 1.00 89.38 102 VAL A CA 1
ATOM 798 C C . VAL A 1 102 ? -1.966 -5.366 -5.929 1.00 89.38 102 VAL A C 1
ATOM 800 O O . VAL A 1 102 ? -1.836 -5.752 -4.767 1.00 89.38 102 VAL A O 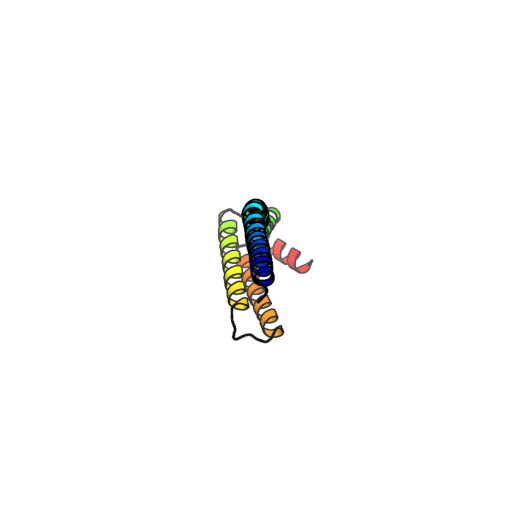1
ATOM 803 N N . PHE A 1 103 ? -2.585 -4.218 -6.227 1.00 88.50 103 PHE A N 1
ATOM 804 C CA . PHE A 1 103 ? -3.159 -3.342 -5.199 1.00 88.50 103 PHE A CA 1
ATOM 805 C C . PHE A 1 103 ? -4.312 -4.009 -4.439 1.00 88.50 103 PHE A C 1
ATOM 807 O O . PHE A 1 103 ? -4.309 -3.977 -3.212 1.00 88.50 103 PHE A O 1
ATOM 814 N N . ASN A 1 104 ? -5.239 -4.676 -5.130 1.00 92.12 104 ASN A N 1
ATOM 815 C CA . ASN A 1 104 ? -6.359 -5.373 -4.490 1.00 92.12 104 ASN A CA 1
ATOM 816 C C . ASN A 1 104 ? -5.881 -6.498 -3.561 1.00 92.12 104 ASN A C 1
ATOM 818 O O . ASN A 1 104 ? -6.355 -6.603 -2.433 1.00 92.12 104 ASN A O 1
ATOM 822 N N . ARG A 1 105 ? -4.887 -7.290 -3.984 1.00 93.56 105 ARG A N 1
ATOM 823 C CA . ARG A 1 105 ? -4.287 -8.331 -3.133 1.00 93.56 105 ARG A CA 1
ATOM 824 C C . ARG A 1 105 ? -3.589 -7.741 -1.908 1.00 93.56 105 ARG A C 1
ATOM 826 O O . ARG A 1 105 ? -3.654 -8.321 -0.826 1.00 93.56 105 ARG A O 1
ATOM 833 N N . ALA A 1 106 ? -2.918 -6.599 -2.056 1.00 91.19 106 ALA A N 1
ATOM 834 C CA . ALA A 1 106 ? -2.324 -5.903 -0.920 1.00 91.19 106 ALA A CA 1
ATOM 835 C C . ALA A 1 106 ? -3.401 -5.397 0.056 1.00 91.19 106 ALA A C 1
ATOM 837 O O . ALA A 1 106 ? -3.258 -5.607 1.257 1.00 91.19 106 ALA A O 1
ATOM 838 N N . ASP A 1 107 ? -4.494 -4.816 -0.442 1.00 91.50 107 ASP A N 1
ATOM 839 C CA . ASP A 1 107 ? -5.642 -4.387 0.369 1.00 91.50 107 ASP A CA 1
ATOM 840 C C . ASP A 1 107 ? -6.270 -5.554 1.146 1.00 91.50 107 ASP A C 1
ATOM 842 O O . ASP A 1 107 ? -6.556 -5.424 2.335 1.00 91.50 107 ASP A O 1
ATOM 846 N N . GLU A 1 108 ? -6.465 -6.709 0.506 1.00 93.62 108 GLU A N 1
ATOM 847 C CA . GLU A 1 108 ? -6.995 -7.916 1.155 1.00 93.62 108 GLU A CA 1
ATOM 848 C C . GLU A 1 108 ? -6.073 -8.410 2.273 1.00 93.62 108 GLU A C 1
ATOM 850 O O . GLU A 1 108 ? -6.532 -8.726 3.373 1.00 93.62 108 GLU A O 1
ATOM 855 N N . ARG A 1 109 ? -4.757 -8.423 2.020 1.00 93.31 109 ARG A N 1
ATOM 856 C CA . ARG A 1 109 ? -3.753 -8.758 3.037 1.00 93.31 109 ARG A CA 1
ATOM 857 C C . ARG A 1 109 ? -3.808 -7.770 4.201 1.00 93.31 109 ARG A C 1
ATOM 859 O O . ARG A 1 109 ? -3.794 -8.209 5.343 1.00 93.31 109 ARG A O 1
ATOM 866 N N . ILE A 1 110 ? -3.922 -6.466 3.935 1.00 92.19 110 ILE A N 1
ATOM 867 C CA . ILE A 1 110 ? -4.070 -5.438 4.979 1.00 92.19 110 ILE A CA 1
ATOM 868 C C . ILE A 1 110 ? -5.342 -5.686 5.791 1.00 92.19 110 ILE A C 1
ATOM 870 O O . ILE A 1 110 ? -5.276 -5.719 7.016 1.00 92.19 110 ILE A O 1
ATOM 874 N N . TYR A 1 111 ? -6.478 -5.929 5.137 1.00 93.31 111 TYR A N 1
ATOM 875 C CA . TYR A 1 111 ? -7.750 -6.215 5.803 1.00 93.31 111 TYR A CA 1
ATOM 876 C C . TYR A 1 111 ? -7.661 -7.439 6.727 1.00 93.31 111 TYR A C 1
ATOM 878 O O . TYR A 1 111 ? -8.202 -7.430 7.835 1.00 93.31 111 TYR A O 1
ATOM 886 N N . ALA A 1 112 ? -6.930 -8.476 6.313 1.00 94.19 112 ALA A N 1
ATOM 887 C CA . ALA A 1 112 ? -6.709 -9.669 7.122 1.00 94.19 112 ALA A CA 1
ATOM 888 C C . ALA A 1 112 ? -5.908 -9.390 8.409 1.00 94.19 112 ALA A C 1
ATOM 890 O O . ALA A 1 112 ? -6.161 -10.050 9.415 1.00 94.19 112 ALA A O 1
ATOM 891 N N . LEU A 1 113 ? -5.006 -8.400 8.409 1.00 92.88 113 LEU A N 1
ATOM 892 C CA . LEU A 1 113 ? -4.202 -8.019 9.583 1.00 92.88 113 LEU A CA 1
ATOM 893 C C . LEU A 1 113 ? -4.998 -7.277 10.665 1.00 92.88 113 LEU A C 1
ATOM 895 O O . LEU A 1 113 ? -4.566 -7.223 11.818 1.00 92.88 113 LEU A O 1
ATOM 899 N N . LEU A 1 114 ? -6.128 -6.675 10.298 1.00 93.25 114 LEU A N 1
ATOM 900 C CA . LEU A 1 114 ? -6.947 -5.858 11.188 1.00 93.25 114 LEU A CA 1
ATOM 901 C C . LEU A 1 114 ? -7.860 -6.718 12.075 1.00 93.25 114 LEU A C 1
ATOM 903 O O . LEU A 1 114 ? -8.306 -7.792 11.668 1.00 93.25 114 LEU A O 1
ATOM 907 N N . THR A 1 115 ? -8.178 -6.217 13.271 1.00 93.69 115 THR A N 1
ATOM 908 C CA . THR A 1 115 ? -9.236 -6.775 14.130 1.00 93.69 115 THR A CA 1
ATOM 909 C C . THR A 1 115 ? -10.620 -6.492 13.545 1.00 93.69 115 THR A C 1
ATOM 911 O O . THR A 1 115 ? -10.768 -5.624 12.688 1.00 93.69 115 THR A O 1
ATOM 914 N N . ASP A 1 116 ? -11.664 -7.176 14.014 1.00 92.94 116 ASP A N 1
ATOM 915 C CA . ASP A 1 116 ? -13.019 -6.992 13.469 1.00 92.94 116 ASP A CA 1
ATOM 916 C C . ASP A 1 116 ? -13.547 -5.557 13.635 1.00 92.94 116 ASP A C 1
ATOM 918 O O . ASP A 1 116 ? -14.171 -5.012 12.722 1.00 92.94 116 ASP A O 1
ATOM 922 N N . GLU A 1 117 ? -13.216 -4.891 14.745 1.00 90.44 117 GLU A N 1
ATOM 923 C CA . GLU A 1 117 ? -13.553 -3.480 14.956 1.00 90.44 117 GLU A CA 1
ATOM 924 C C . GLU A 1 117 ? -12.783 -2.558 13.993 1.00 90.44 117 GLU A C 1
ATOM 926 O O . GLU A 1 117 ? -13.363 -1.675 13.355 1.00 90.44 117 GLU A O 1
ATOM 931 N N . GLN A 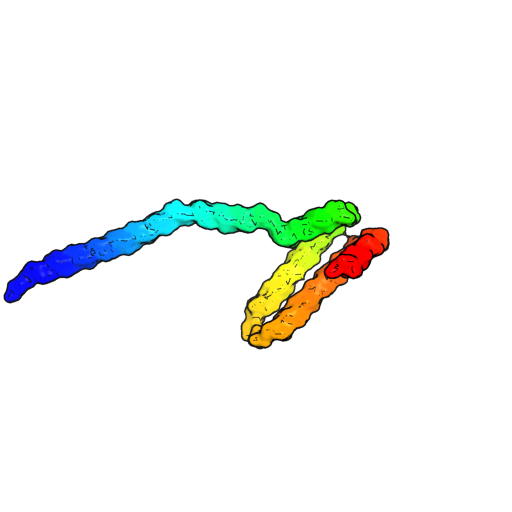1 118 ? -11.480 -2.799 13.810 1.00 92.06 118 GLN A N 1
ATOM 932 C CA . GLN A 1 118 ? -10.661 -2.059 12.847 1.00 92.06 118 GLN A CA 1
ATOM 933 C C . GLN A 1 118 ? -11.142 -2.287 11.404 1.00 92.06 118 GLN A C 1
ATOM 935 O O . GLN A 1 118 ? -11.193 -1.338 10.624 1.00 92.06 118 GLN A O 1
ATOM 940 N N . ARG A 1 119 ? -11.560 -3.509 11.054 1.00 92.50 119 ARG A N 1
ATOM 941 C CA . ARG A 1 119 ? -12.145 -3.865 9.749 1.00 92.50 119 ARG A CA 1
ATOM 942 C C . ARG A 1 119 ? -13.459 -3.141 9.491 1.00 92.50 119 ARG A C 1
ATOM 944 O O . ARG A 1 119 ? -13.686 -2.674 8.373 1.00 92.50 119 ARG A O 1
ATOM 951 N N . ALA A 1 120 ? -14.316 -3.006 10.501 1.00 91.56 120 ALA A N 1
ATOM 952 C CA . ALA A 1 120 ? -15.555 -2.243 10.380 1.00 91.56 120 ALA A CA 1
ATOM 953 C C . ALA A 1 120 ? -15.267 -0.768 10.050 1.00 91.56 120 ALA A C 1
ATOM 955 O O . ALA A 1 120 ? -15.858 -0.219 9.120 1.00 91.56 120 ALA A O 1
ATOM 956 N N . ARG A 1 121 ? -14.291 -0.152 10.733 1.00 90.44 121 ARG A N 1
ATOM 957 C CA . ARG A 1 121 ? -13.845 1.220 10.427 1.00 90.44 121 ARG A CA 1
ATOM 958 C C . ARG A 1 121 ? -13.220 1.319 9.031 1.00 90.44 121 ARG A C 1
ATOM 960 O O . ARG A 1 121 ? -13.606 2.182 8.249 1.00 90.44 121 ARG A O 1
ATOM 967 N N . TYR A 1 122 ? -12.332 0.389 8.689 1.00 88.94 122 TYR A N 1
ATOM 968 C CA . TYR A 1 122 ? -11.633 0.366 7.404 1.00 88.94 122 TYR A CA 1
ATOM 969 C C . TYR A 1 122 ? -12.580 0.177 6.213 1.00 88.94 122 TYR A C 1
ATOM 971 O O . TYR A 1 122 ? -12.460 0.854 5.194 1.00 88.94 122 TYR A O 1
ATOM 979 N N . SER A 1 123 ? -13.562 -0.718 6.336 1.00 89.25 123 SER A N 1
ATOM 980 C CA . SER A 1 123 ? -14.562 -0.951 5.289 1.00 89.25 123 SER A CA 1
ATOM 981 C C . SER A 1 123 ? -15.513 0.232 5.102 1.00 89.25 123 SER A C 1
ATOM 983 O O . SER A 1 123 ? -15.922 0.495 3.972 1.00 89.25 123 SER A O 1
ATOM 985 N N . LYS A 1 124 ? -15.837 0.965 6.176 1.00 90.25 124 LYS A N 1
ATOM 986 C CA . LYS A 1 124 ? -16.599 2.216 6.095 1.00 90.25 124 LYS A CA 1
ATOM 987 C C . LYS A 1 124 ? -15.812 3.279 5.330 1.00 90.25 124 LYS A C 1
ATOM 989 O O . LYS A 1 124 ? -16.303 3.785 4.329 1.00 90.25 124 LYS A O 1
ATOM 994 N N . ASP A 1 125 ? -14.558 3.505 5.716 1.00 87.50 125 ASP A N 1
ATOM 995 C CA . ASP A 1 125 ? -13.672 4.464 5.049 1.00 87.50 125 ASP A CA 1
ATOM 996 C C . ASP A 1 125 ? -13.444 4.135 3.564 1.00 87.50 125 ASP A C 1
ATOM 998 O O . ASP A 1 125 ? -13.286 5.036 2.743 1.00 87.50 125 ASP A O 1
ATOM 1002 N N . LYS A 1 126 ? -13.449 2.845 3.200 1.00 84.06 126 LYS A N 1
ATOM 1003 C CA . LYS A 1 126 ? -13.339 2.402 1.803 1.00 84.06 126 LYS A CA 1
ATOM 1004 C C . LYS A 1 126 ? -14.590 2.710 0.974 1.00 84.06 126 LYS A C 1
ATOM 1006 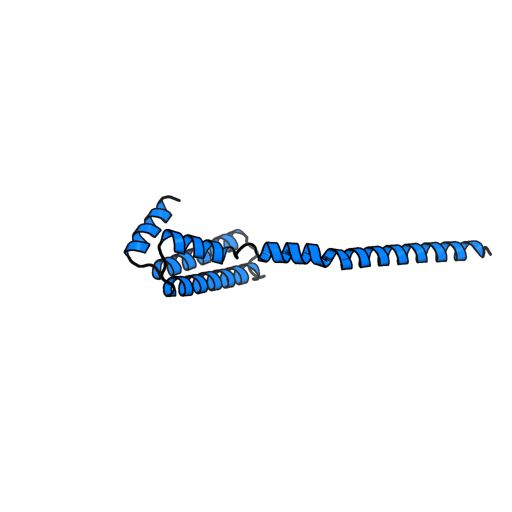O O . LYS A 1 126 ? -14.460 2.894 -0.229 1.00 84.06 126 LYS A O 1
ATOM 1011 N N . LYS A 1 127 ? -15.780 2.736 1.583 1.00 83.31 127 LYS A N 1
ATOM 1012 C CA . LYS A 1 127 ? -17.041 3.069 0.893 1.00 83.31 127 LYS A CA 1
ATOM 1013 C C . LYS A 1 127 ? -17.214 4.569 0.671 1.00 83.31 127 LYS A C 1
ATOM 1015 O O . LYS A 1 127 ? -17.886 4.953 -0.277 1.00 83.31 127 LYS A O 1
ATOM 1020 N N . ASP A 1 128 ? -16.615 5.382 1.536 1.00 76.31 128 ASP A N 1
ATOM 1021 C CA . ASP A 1 128 ? -16.728 6.843 1.504 1.00 76.31 128 ASP A CA 1
ATOM 1022 C C . ASP A 1 128 ? -15.721 7.509 0.535 1.00 76.31 128 ASP A C 1
ATOM 1024 O O . ASP A 1 128 ? -15.688 8.736 0.430 1.00 76.31 128 ASP A O 1
ATOM 1028 N N . ARG A 1 129 ? -14.886 6.721 -0.157 1.00 63.44 129 ARG A N 1
ATOM 1029 C CA . ARG A 1 129 ? -13.828 7.171 -1.074 1.00 63.44 129 ARG A CA 1
ATOM 1030 C C . ARG A 1 129 ? -14.192 6.918 -2.532 1.00 63.44 129 ARG A C 1
ATOM 1032 O O . ARG A 1 129 ? -13.847 7.798 -3.352 1.00 63.44 129 ARG A O 1
#

Foldseek 3Di:
DDPPVVVVVVVVVVVVVVVVVVVVVVVVVCCVVVVVVVVVVVVPPDPQNVVLVVLCVQLVDDPVLSVQLSVLSVVLVVQLVCLVPDPVDPDPVVSVVVNVVSVVVSVVSNLVSHDPVSNVVVVVVVVVD

pLDDT: mean 76.04, std 16.97, range [42.09, 94.19]

Radius of gyration: 27.43 Å; chains: 1; bounding box: 71×40×65 Å

Secondary structure (DSSP, 8-state):
--HHHHHHHHHHHHHHHHHHHHHHHHHHHHHHHHHHHHHHHTTS--HHHHHHHHHHHHHT--HHHHHHHHHHHHHHHHHHHHHHH-TT---HHHHHHHHHHHHHHHHHHHHHHS-HHHHHHHHHHHH--